Protein AF-A0A0G1YEL4-F1 (afdb_monomer)

Radius of gyration: 22.93 Å; Cα contacts (8 Å, |Δi|>4): 80; chains: 1; bounding box: 68×30×41 Å

Structure (mmCIF, N/CA/C/O backbone):
data_AF-A0A0G1YEL4-F1
#
_entry.id   AF-A0A0G1YEL4-F1
#
loop_
_atom_site.group_PDB
_atom_site.id
_atom_site.type_symbol
_atom_site.label_atom_id
_atom_site.label_alt_id
_atom_site.label_comp_id
_atom_site.label_asym_id
_atom_site.label_entity_id
_atom_site.label_seq_id
_atom_site.pdbx_PDB_ins_code
_atom_site.Cartn_x
_atom_site.Cartn_y
_atom_site.Cartn_z
_atom_site.occupancy
_atom_site.B_iso_or_equiv
_atom_site.auth_seq_id
_atom_site.auth_comp_id
_atom_site.auth_asym_id
_atom_site.auth_atom_id
_atom_site.pdbx_PDB_model_num
ATOM 1 N N . MET A 1 1 ? -16.346 -3.235 -13.199 1.00 43.62 1 MET A N 1
ATOM 2 C CA . MET A 1 1 ? -16.003 -3.075 -11.768 1.00 43.62 1 MET A CA 1
ATOM 3 C C . MET A 1 1 ? -15.133 -1.837 -11.634 1.00 43.62 1 MET A C 1
ATOM 5 O O . MET A 1 1 ? -14.295 -1.657 -12.512 1.00 43.62 1 MET A O 1
ATOM 9 N N . PRO A 1 2 ? -15.361 -0.951 -10.649 1.00 53.97 2 PRO A N 1
ATOM 10 C CA . PRO A 1 2 ? -14.528 0.236 -10.480 1.00 53.97 2 PRO A CA 1
ATOM 11 C C . PRO A 1 2 ? -13.077 -0.200 -10.264 1.00 53.97 2 PRO A C 1
ATOM 13 O O . PRO A 1 2 ? -12.806 -1.102 -9.475 1.00 53.97 2 PRO A O 1
ATOM 16 N N . VAL A 1 3 ? -12.156 0.387 -11.025 1.00 57.91 3 VAL A N 1
ATOM 17 C CA . VAL A 1 3 ? -10.733 0.061 -10.933 1.00 57.91 3 VAL A CA 1
ATOM 18 C C . VAL A 1 3 ? -10.212 0.636 -9.623 1.00 57.91 3 VAL A C 1
ATOM 20 O O . VAL A 1 3 ? -10.129 1.854 -9.466 1.00 57.91 3 VAL A O 1
ATOM 23 N N . THR A 1 4 ? -9.866 -0.231 -8.678 1.00 75.75 4 THR A N 1
ATOM 24 C CA . THR A 1 4 ? -9.195 0.185 -7.451 1.00 75.75 4 THR A CA 1
ATOM 25 C C . THR A 1 4 ? -7.806 0.706 -7.807 1.00 75.75 4 THR A C 1
ATOM 27 O O . THR A 1 4 ? -6.977 -0.005 -8.376 1.00 75.75 4 THR A O 1
ATOM 30 N N . ASN A 1 5 ? -7.556 1.974 -7.491 1.00 84.75 5 ASN A N 1
ATOM 31 C CA . ASN A 1 5 ? -6.249 2.612 -7.618 1.00 84.75 5 ASN A CA 1
ATOM 32 C C . ASN A 1 5 ? -5.669 2.919 -6.229 1.00 84.75 5 ASN A C 1
ATOM 34 O O . ASN A 1 5 ? -6.355 2.798 -5.209 1.00 84.75 5 ASN A O 1
ATOM 38 N N . CYS A 1 6 ? -4.383 3.282 -6.179 1.00 87.06 6 CYS A N 1
ATOM 39 C CA . CYS A 1 6 ? -3.701 3.559 -4.915 1.00 87.06 6 CYS A CA 1
ATOM 40 C C . CYS A 1 6 ? -4.424 4.653 -4.116 1.00 87.06 6 CYS A C 1
ATOM 42 O O . CYS A 1 6 ? -4.633 4.472 -2.922 1.00 87.06 6 CYS A O 1
ATOM 44 N N . ASP A 1 7 ? -4.879 5.726 -4.767 1.00 88.75 7 ASP A N 1
ATOM 45 C CA . ASP A 1 7 ? -5.605 6.829 -4.126 1.00 88.75 7 ASP A CA 1
ATOM 46 C C . ASP A 1 7 ? -6.888 6.372 -3.428 1.00 88.75 7 ASP A C 1
ATOM 48 O O . ASP A 1 7 ? -7.187 6.813 -2.319 1.00 88.75 7 ASP A O 1
ATOM 52 N N . THR A 1 8 ? -7.617 5.430 -4.028 1.00 91.06 8 THR A N 1
ATOM 53 C CA . THR A 1 8 ? -8.826 4.853 -3.427 1.00 91.06 8 THR A CA 1
ATOM 54 C C . THR A 1 8 ? -8.494 4.093 -2.145 1.00 91.06 8 THR A C 1
ATOM 56 O O . THR A 1 8 ? -9.197 4.247 -1.147 1.00 91.06 8 THR A O 1
ATOM 59 N N . ILE A 1 9 ? -7.402 3.321 -2.137 1.00 92.44 9 ILE A N 1
ATOM 60 C CA . ILE A 1 9 ? -6.936 2.606 -0.941 1.00 92.44 9 ILE A CA 1
ATOM 61 C C . ILE A 1 9 ? -6.469 3.585 0.137 1.00 92.44 9 ILE A C 1
ATOM 63 O O . ILE A 1 9 ? -6.845 3.435 1.297 1.00 92.44 9 ILE A O 1
ATOM 67 N N . VAL A 1 10 ? -5.696 4.608 -0.236 1.00 94.19 10 VAL A N 1
ATOM 68 C CA . VAL A 1 10 ? -5.231 5.651 0.690 1.00 94.19 10 VAL A CA 1
ATOM 69 C C . VAL A 1 10 ? -6.417 6.352 1.341 1.00 94.19 10 VAL A C 1
ATOM 71 O O . VAL A 1 10 ? -6.472 6.451 2.566 1.00 94.19 10 VAL A O 1
ATOM 74 N N . ARG A 1 11 ? -7.390 6.796 0.536 1.00 93.62 11 ARG A N 1
ATOM 75 C CA . ARG A 1 11 ? -8.599 7.456 1.032 1.00 93.62 11 ARG A CA 1
ATOM 76 C C . ARG A 1 11 ? -9.376 6.541 1.971 1.00 93.62 11 ARG A C 1
ATOM 78 O O . ARG A 1 11 ? -9.742 6.973 3.055 1.00 93.62 11 ARG A O 1
ATOM 85 N N . ARG A 1 12 ? -9.561 5.271 1.600 1.00 93.75 12 ARG A N 1
ATOM 86 C CA . ARG A 1 12 ? -10.283 4.299 2.428 1.00 93.75 12 ARG A CA 1
ATOM 87 C C . ARG A 1 12 ? -9.605 4.073 3.777 1.00 93.75 12 ARG A C 1
ATOM 89 O O . ARG A 1 12 ? -10.280 4.067 4.797 1.00 93.75 12 ARG A O 1
ATOM 96 N N . LEU A 1 13 ? -8.281 3.920 3.799 1.00 94.62 13 LEU A N 1
ATOM 97 C CA . LEU A 1 13 ? -7.531 3.744 5.046 1.00 94.62 13 LEU A CA 1
ATOM 98 C C . LEU A 1 13 ? -7.622 4.982 5.948 1.00 94.62 13 LEU A C 1
ATOM 100 O O . LEU A 1 13 ? -7.775 4.830 7.157 1.00 94.62 13 LEU A O 1
ATOM 104 N N . LYS A 1 14 ? -7.592 6.187 5.367 1.00 95.06 14 LYS A N 1
ATOM 105 C CA . LYS A 1 14 ? -7.816 7.435 6.110 1.00 95.06 14 LYS A CA 1
ATOM 106 C C . LYS A 1 14 ? -9.240 7.550 6.644 1.00 95.06 14 LYS A C 1
ATOM 108 O O . LYS A 1 14 ? -9.412 7.901 7.798 1.00 95.06 14 LYS A O 1
ATOM 113 N N . GLU A 1 15 ? -10.260 7.200 5.861 1.00 94.88 15 GLU A N 1
ATOM 114 C CA . GLU A 1 15 ? -11.653 7.173 6.339 1.00 94.88 15 GLU A CA 1
ATOM 115 C C . GLU A 1 15 ? -11.811 6.236 7.550 1.00 94.88 15 GLU A C 1
ATOM 117 O O . GLU A 1 15 ? -12.433 6.596 8.547 1.00 94.88 15 GLU A O 1
ATOM 122 N N . LEU A 1 16 ? -11.217 5.041 7.494 1.00 94.50 16 LEU A N 1
ATOM 123 C CA . LEU A 1 16 ? -11.269 4.080 8.599 1.00 94.50 16 LEU A CA 1
ATOM 124 C C . LEU A 1 16 ? -10.565 4.600 9.861 1.00 94.50 16 LEU A C 1
ATOM 126 O O . LEU A 1 16 ? -11.095 4.457 10.959 1.00 94.50 16 LEU A O 1
ATOM 130 N N . HIS A 1 17 ? -9.389 5.205 9.710 1.00 94.69 17 HIS A N 1
ATOM 131 C CA . HIS A 1 17 ? -8.598 5.670 10.846 1.00 94.69 17 HIS A CA 1
ATOM 132 C C . HIS A 1 17 ? -9.099 7.010 11.406 1.00 94.69 17 HIS A C 1
ATOM 134 O O . HIS A 1 17 ? -9.336 7.137 12.602 1.00 94.69 17 HIS A O 1
ATOM 140 N N . ASP A 1 18 ? -9.304 8.005 10.546 1.00 92.19 18 ASP A N 1
ATOM 141 C CA . ASP A 1 18 ? -9.571 9.385 10.957 1.00 92.19 18 ASP A CA 1
ATOM 142 C C . ASP A 1 18 ? -11.064 9.640 11.203 1.00 92.19 18 ASP A C 1
ATOM 144 O O . ASP A 1 18 ? -11.418 10.468 12.036 1.00 92.19 18 ASP A O 1
ATOM 148 N N . THR A 1 19 ? -11.956 8.948 10.481 1.00 92.81 19 THR A N 1
ATOM 149 C CA . THR A 1 19 ? -13.414 9.147 10.613 1.00 92.81 19 THR A CA 1
ATOM 150 C C . THR A 1 19 ? -14.066 8.084 11.487 1.00 92.81 19 THR A C 1
ATOM 152 O O . THR A 1 19 ? -14.892 8.415 12.330 1.00 92.81 19 THR A O 1
ATOM 155 N N . GLN A 1 20 ? -13.707 6.809 11.306 1.00 92.94 20 GLN A N 1
ATOM 156 C CA . GLN A 1 20 ? -14.252 5.716 12.128 1.00 92.94 20 GLN A CA 1
ATOM 157 C C . GLN A 1 20 ? -13.452 5.479 13.417 1.00 92.94 20 GLN A C 1
ATOM 159 O O . GLN A 1 20 ? -13.844 4.625 14.206 1.00 92.94 20 GLN A O 1
ATOM 164 N N . LEU A 1 21 ? -12.367 6.236 13.636 1.00 93.94 21 LEU A N 1
ATOM 165 C CA . LEU A 1 21 ? -11.514 6.182 14.831 1.00 93.94 21 LEU A CA 1
ATOM 166 C C . LEU A 1 21 ? -10.955 4.783 15.133 1.00 93.94 21 LEU A C 1
ATOM 168 O O . LEU A 1 21 ? -10.661 4.462 16.283 1.00 93.94 21 LEU A O 1
ATOM 172 N N . LEU A 1 22 ? -10.794 3.950 14.101 1.00 94.50 22 LEU A N 1
ATOM 173 C CA . LEU A 1 22 ? -10.213 2.621 14.248 1.00 94.50 22 LEU A CA 1
ATOM 174 C C . LEU A 1 22 ? -8.695 2.722 14.338 1.00 94.50 22 LEU A C 1
ATOM 176 O O . LEU A 1 22 ? -8.039 3.363 13.513 1.00 94.50 22 LEU A O 1
ATOM 180 N N . SER A 1 23 ? -8.111 2.010 15.295 1.00 96.06 23 SER A N 1
ATOM 181 C CA . SER A 1 23 ? -6.667 1.842 15.358 1.00 96.06 23 SER A CA 1
ATOM 182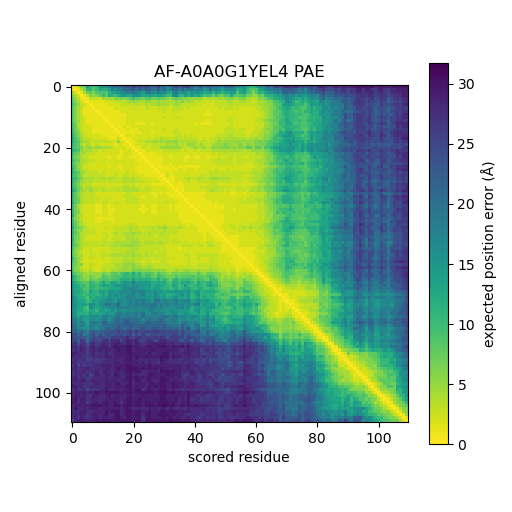 C C . SER A 1 23 ? -6.155 1.032 14.163 1.00 96.06 23 SER A C 1
ATOM 184 O O . SER A 1 23 ? -6.840 0.174 13.604 1.00 96.06 23 SER A O 1
ATOM 186 N N . TRP A 1 24 ? -4.886 1.224 13.797 1.00 95.19 24 TRP A N 1
ATOM 187 C CA . TRP A 1 24 ? -4.250 0.414 12.749 1.00 95.19 24 TRP A CA 1
ATOM 188 C C . TRP A 1 24 ? -4.269 -1.093 13.034 1.00 95.19 24 TRP A C 1
ATOM 190 O O . TRP A 1 24 ? -4.146 -1.881 12.098 1.00 95.19 24 TRP A O 1
ATOM 200 N N . GLN A 1 25 ? -4.390 -1.487 14.306 1.00 95.50 25 GLN A N 1
ATOM 201 C CA . GLN A 1 25 ? -4.54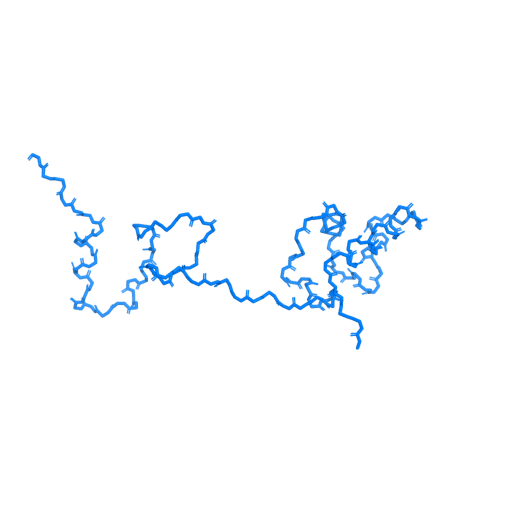3 -2.882 14.704 1.00 95.50 25 GLN A CA 1
ATOM 202 C C . GLN A 1 25 ? -5.934 -3.397 14.316 1.00 95.50 25 GLN A C 1
ATOM 204 O O . GLN A 1 25 ? -6.025 -4.369 13.577 1.00 95.50 25 GLN A O 1
ATOM 209 N N . GLU A 1 26 ? -6.995 -2.685 14.700 1.00 95.56 26 GLU A N 1
ATOM 210 C CA . GLU A 1 26 ? -8.374 -3.050 14.348 1.00 95.56 26 GLU A CA 1
ATOM 211 C C . GLU A 1 26 ? -8.593 -3.086 12.836 1.00 95.56 26 GLU A C 1
ATOM 213 O O . GLU A 1 26 ? -9.279 -3.969 12.331 1.00 95.56 26 GLU A O 1
ATOM 218 N N . ILE A 1 27 ? -7.974 -2.164 12.089 1.00 95.38 27 ILE A N 1
ATOM 219 C CA . ILE A 1 27 ? -8.029 -2.180 10.622 1.00 95.38 27 ILE A CA 1
ATOM 220 C C . ILE A 1 27 ? -7.343 -3.436 10.067 1.00 95.38 27 ILE A C 1
ATOM 222 O O . ILE A 1 27 ? -7.892 -4.060 9.163 1.00 95.38 27 ILE A O 1
ATOM 226 N N . ALA A 1 28 ? -6.178 -3.820 10.599 1.00 95.62 28 ALA A N 1
ATOM 227 C CA . ALA A 1 28 ? -5.438 -5.008 10.161 1.00 95.62 28 ALA A CA 1
ATOM 228 C C . ALA A 1 28 ? -6.163 -6.329 10.466 1.00 95.62 28 ALA A C 1
ATOM 230 O O . ALA A 1 28 ? -5.917 -7.325 9.786 1.00 95.62 28 ALA A O 1
ATOM 231 N N . ASP A 1 29 ? -7.050 -6.331 11.460 1.00 95.12 29 ASP A N 1
ATOM 232 C CA . ASP A 1 29 ? -7.838 -7.501 11.848 1.00 95.12 29 ASP A CA 1
ATOM 233 C C . ASP A 1 29 ? -9.114 -7.679 10.997 1.00 95.12 29 ASP A C 1
ATOM 235 O O . ASP A 1 29 ? -9.734 -8.743 11.039 1.00 95.12 29 ASP A O 1
ATOM 239 N N . ARG A 1 30 ? -9.492 -6.693 10.164 1.00 93.44 30 ARG A N 1
ATOM 240 C CA . ARG A 1 30 ? -10.612 -6.827 9.209 1.00 93.44 30 ARG A CA 1
ATOM 241 C C . ARG A 1 30 ? -10.248 -7.783 8.073 1.00 93.44 30 ARG A C 1
ATOM 243 O O . ARG A 1 30 ? -9.120 -7.759 7.584 1.00 93.44 30 ARG A O 1
ATOM 250 N N . ASP A 1 31 ? -11.226 -8.544 7.578 1.00 90.56 31 ASP A N 1
ATOM 251 C CA . ASP A 1 31 ? -11.026 -9.532 6.504 1.00 90.56 31 ASP A CA 1
ATOM 252 C C . ASP A 1 31 ? -10.328 -8.958 5.260 1.00 90.56 31 ASP A C 1
ATOM 254 O O . ASP A 1 31 ? -9.417 -9.588 4.722 1.00 90.56 31 ASP A O 1
ATOM 258 N N . ASP A 1 32 ? -10.665 -7.727 4.865 1.00 89.69 32 ASP A N 1
ATOM 259 C CA . ASP A 1 32 ? -10.078 -7.060 3.693 1.00 89.69 32 ASP A CA 1
ATOM 260 C C . ASP A 1 32 ? -8.561 -6.806 3.830 1.00 89.69 32 ASP A C 1
ATOM 262 O O . ASP A 1 32 ? -7.826 -6.762 2.838 1.00 89.69 32 ASP A O 1
ATOM 266 N N . TYR A 1 33 ? -8.064 -6.654 5.061 1.00 93.69 33 TYR A N 1
ATOM 267 C CA . TYR A 1 33 ? -6.676 -6.281 5.359 1.00 93.69 33 TYR A CA 1
ATOM 268 C C . TYR A 1 33 ? -5.915 -7.352 6.142 1.00 93.69 33 TYR A C 1
ATOM 270 O O . TYR A 1 33 ? -4.740 -7.159 6.472 1.00 93.69 33 TYR A O 1
ATOM 278 N N . ARG A 1 34 ? -6.555 -8.495 6.403 1.00 93.31 34 ARG A N 1
ATOM 279 C CA . ARG A 1 34 ? -6.001 -9.568 7.220 1.00 93.31 34 ARG A CA 1
ATOM 280 C C . ARG A 1 34 ? -4.642 -10.016 6.688 1.00 93.31 34 ARG A C 1
ATOM 282 O O . ARG A 1 34 ? -4.478 -10.310 5.504 1.00 93.31 34 ARG A O 1
ATOM 289 N N . GLY A 1 35 ? -3.649 -10.049 7.574 1.00 93.00 35 GLY A N 1
ATOM 290 C CA . GLY A 1 35 ? -2.267 -10.412 7.243 1.00 93.00 35 GLY A CA 1
ATOM 291 C C . GLY A 1 35 ? -1.385 -9.251 6.767 1.00 93.00 35 GLY A C 1
ATOM 292 O O . GLY A 1 35 ? -0.164 -9.415 6.707 1.00 93.00 35 GLY A O 1
ATOM 293 N N . ILE A 1 36 ? -1.947 -8.067 6.498 1.00 95.19 36 ILE A N 1
ATOM 294 C CA . ILE A 1 36 ? -1.161 -6.864 6.208 1.00 95.19 36 ILE A CA 1
ATOM 295 C C . ILE A 1 36 ? -0.714 -6.235 7.540 1.00 95.19 36 ILE A C 1
ATOM 297 O O . ILE A 1 36 ? -1.552 -5.895 8.372 1.00 95.19 36 ILE A O 1
ATOM 301 N N . PRO A 1 37 ? 0.597 -6.027 7.772 1.00 95.88 37 PRO A N 1
ATOM 302 C CA . PRO A 1 37 ? 1.067 -5.431 9.017 1.00 95.88 37 PRO A CA 1
ATOM 303 C C . PRO A 1 37 ? 0.508 -4.021 9.235 1.00 95.88 37 PRO A C 1
ATOM 305 O O . PRO A 1 37 ? 0.539 -3.196 8.319 1.00 95.88 37 PRO A O 1
ATOM 308 N N . ARG A 1 38 ? 0.143 -3.695 10.482 1.00 96.38 38 ARG A N 1
ATOM 309 C CA . ARG A 1 38 ? -0.322 -2.354 10.895 1.00 96.38 38 ARG A CA 1
ATOM 310 C C . ARG A 1 38 ? 0.559 -1.208 10.377 1.00 96.38 38 ARG A C 1
ATOM 312 O O . ARG A 1 38 ? 0.065 -0.226 9.834 1.00 96.38 38 ARG A O 1
ATOM 319 N N . GLY A 1 39 ? 1.884 -1.368 10.457 1.00 96.12 39 GLY A N 1
ATOM 320 C CA . GLY A 1 39 ? 2.840 -0.361 9.984 1.00 96.12 39 GLY A CA 1
ATOM 321 C C . GLY A 1 39 ? 2.836 -0.192 8.462 1.00 96.12 39 GLY A C 1
ATOM 322 O O . GLY A 1 39 ? 3.096 0.899 7.960 1.00 96.12 39 GLY A O 1
ATOM 323 N N . THR A 1 40 ? 2.496 -1.250 7.720 1.00 95.69 40 THR A N 1
ATOM 324 C CA . THR A 1 40 ? 2.310 -1.179 6.265 1.00 95.69 40 THR A CA 1
ATOM 325 C C . THR A 1 40 ? 1.040 -0.407 5.916 1.00 95.69 40 THR A C 1
ATOM 327 O O . THR A 1 40 ? 1.106 0.467 5.060 1.00 95.69 40 THR A O 1
ATOM 330 N N . LEU A 1 41 ? -0.082 -0.667 6.598 1.00 96.00 41 LEU A N 1
ATOM 331 C CA . LEU A 1 41 ? -1.337 0.070 6.388 1.00 96.00 41 LEU A CA 1
ATOM 332 C C . LEU A 1 41 ? -1.170 1.567 6.685 1.00 96.00 41 LEU A C 1
ATOM 334 O O . LEU A 1 41 ? -1.511 2.395 5.845 1.00 96.00 41 LEU A O 1
ATOM 338 N N . CYS A 1 42 ? -0.538 1.901 7.813 1.00 96.31 42 CYS A N 1
ATOM 339 C CA . CYS A 1 42 ? -0.199 3.280 8.172 1.00 96.31 42 CYS A CA 1
ATOM 340 C C . CYS A 1 42 ? 0.689 3.951 7.105 1.00 96.31 42 CYS A C 1
ATOM 342 O O . CYS A 1 42 ? 0.390 5.043 6.622 1.00 96.31 42 CYS A O 1
ATOM 344 N N . SER A 1 43 ? 1.742 3.263 6.646 1.00 95.94 43 SER A N 1
ATOM 345 C CA . SER A 1 43 ? 2.629 3.787 5.595 1.00 95.94 43 SER A CA 1
ATOM 346 C C . SER A 1 43 ? 1.882 4.069 4.290 1.00 95.94 43 SER A C 1
ATOM 348 O O . SER A 1 43 ? 2.105 5.108 3.667 1.00 95.94 43 SER A O 1
ATOM 350 N N . ILE A 1 44 ? 0.990 3.161 3.878 1.00 94.81 44 ILE A N 1
ATOM 351 C CA . ILE A 1 44 ? 0.165 3.334 2.678 1.00 94.81 44 ILE A CA 1
ATOM 352 C C . ILE A 1 44 ? -0.756 4.540 2.855 1.00 94.81 44 ILE A C 1
ATOM 354 O O . ILE A 1 44 ? -0.779 5.396 1.979 1.00 94.81 44 ILE A O 1
ATOM 358 N N . ALA A 1 45 ? -1.446 4.668 3.992 1.00 95.25 45 ALA A N 1
ATOM 359 C CA . ALA A 1 45 ? -2.303 5.821 4.277 1.00 95.25 45 ALA A CA 1
ATOM 360 C C . ALA A 1 45 ? -1.544 7.162 4.211 1.00 95.25 45 ALA A C 1
ATOM 362 O O . ALA A 1 45 ? -2.115 8.186 3.842 1.00 95.25 45 ALA A O 1
ATOM 363 N N . HIS A 1 46 ? -0.241 7.158 4.500 1.00 94.00 46 HIS A N 1
ATOM 364 C CA . HIS A 1 46 ? 0.641 8.324 4.391 1.00 94.00 46 HIS A CA 1
ATOM 365 C C . HIS A 1 46 ? 1.250 8.512 2.985 1.00 94.00 46 HIS A C 1
ATOM 367 O O . HIS A 1 46 ? 2.169 9.309 2.804 1.00 94.00 46 HIS A O 1
ATOM 373 N N . GLY A 1 47 ? 0.757 7.792 1.974 1.00 89.81 47 GLY A N 1
ATOM 374 C CA . GLY A 1 47 ? 1.155 7.953 0.574 1.00 89.81 47 GLY A CA 1
ATOM 375 C C . GLY A 1 47 ? 2.404 7.169 0.167 1.00 89.81 47 GLY A C 1
ATOM 376 O O . GLY A 1 47 ? 2.930 7.383 -0.925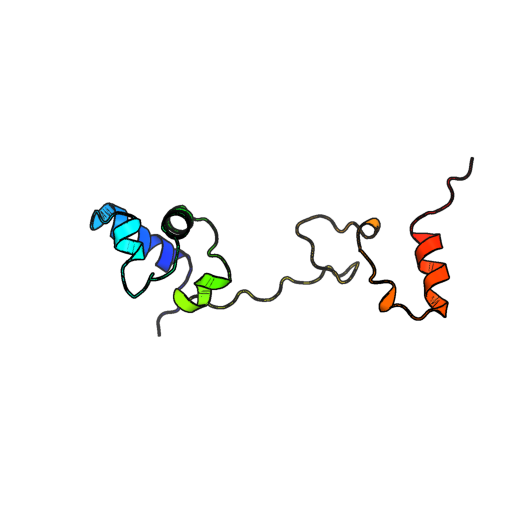 1.00 89.81 47 GLY A O 1
ATOM 377 N N . LYS A 1 48 ? 2.906 6.248 1.004 1.00 92.31 48 LYS A N 1
ATOM 378 C CA . LYS A 1 48 ? 3.973 5.335 0.570 1.00 92.31 48 LYS A CA 1
ATOM 379 C C . LYS A 1 48 ? 3.430 4.330 -0.457 1.00 92.31 48 LYS A C 1
ATOM 381 O O . LYS A 1 48 ? 2.276 3.907 -0.358 1.00 92.31 48 LYS A O 1
ATOM 386 N N . PRO A 1 49 ? 4.256 3.906 -1.430 1.00 89.88 49 PRO A N 1
ATOM 387 C CA . PRO A 1 49 ? 3.834 2.945 -2.441 1.00 89.88 49 PRO A CA 1
ATOM 388 C C . PRO A 1 49 ? 3.438 1.603 -1.817 1.00 89.88 49 PRO A C 1
ATOM 390 O O . PRO A 1 49 ? 4.107 1.095 -0.916 1.00 89.88 49 PRO A O 1
ATOM 393 N N . VAL A 1 50 ? 2.369 1.001 -2.342 1.00 91.62 50 VAL A N 1
ATOM 394 C CA . VAL A 1 50 ? 1.891 -0.312 -1.893 1.00 91.62 50 VAL A CA 1
ATOM 395 C C . VAL A 1 50 ? 2.882 -1.408 -2.311 1.00 91.62 50 VAL A C 1
ATOM 397 O O . VAL A 1 50 ? 3.119 -1.574 -3.515 1.00 91.62 50 VAL A O 1
ATOM 400 N N . PRO A 1 51 ? 3.423 -2.201 -1.364 1.00 90.62 51 PRO A N 1
ATOM 401 C CA . PRO A 1 51 ? 4.323 -3.309 -1.678 1.00 90.62 51 PRO A CA 1
ATOM 402 C C . PRO A 1 51 ? 3.679 -4.338 -2.612 1.00 90.62 51 PRO A C 1
ATOM 404 O O . PRO A 1 51 ? 2.519 -4.702 -2.418 1.00 90.62 51 PRO A O 1
ATOM 407 N N . LYS A 1 52 ? 4.450 -4.880 -3.572 1.00 90.00 52 LYS A N 1
ATOM 408 C CA . LYS A 1 52 ? 3.959 -5.828 -4.596 1.00 90.00 52 LYS A CA 1
ATOM 409 C C . LYS A 1 52 ? 3.128 -6.974 -4.004 1.00 90.00 52 LYS A C 1
ATOM 411 O O . LYS A 1 52 ? 2.055 -7.265 -4.521 1.00 90.00 52 LYS A O 1
ATOM 416 N N . LYS A 1 53 ? 3.582 -7.556 -2.887 1.00 90.44 53 LYS A N 1
ATOM 417 C CA . LYS A 1 53 ? 2.907 -8.678 -2.211 1.00 90.44 53 LYS A CA 1
ATOM 418 C C . LYS A 1 53 ? 1.463 -8.391 -1.783 1.00 90.44 53 LYS A C 1
ATOM 420 O O . LYS A 1 53 ? 0.658 -9.310 -1.758 1.00 90.44 53 LYS A O 1
ATOM 425 N N . TRP A 1 54 ? 1.127 -7.136 -1.482 1.00 92.06 54 TRP A N 1
ATOM 426 C CA . TRP A 1 54 ? -0.197 -6.753 -0.982 1.00 92.06 54 TRP A CA 1
ATOM 427 C C . TRP A 1 54 ? -1.110 -6.175 -2.062 1.00 92.06 54 TRP A C 1
ATOM 429 O O . TRP A 1 54 ? -2.293 -5.972 -1.816 1.00 92.06 54 TRP A O 1
ATOM 439 N N . ARG A 1 55 ? -0.592 -5.926 -3.272 1.00 91.12 55 ARG A N 1
ATOM 440 C CA . ARG A 1 55 ? -1.364 -5.286 -4.348 1.00 91.12 55 ARG A CA 1
ATOM 441 C C . ARG A 1 55 ? -2.578 -6.113 -4.751 1.00 91.12 55 ARG A C 1
ATOM 443 O O . ARG A 1 55 ? -3.676 -5.576 -4.772 1.00 91.12 55 ARG A O 1
ATOM 450 N N . LYS A 1 56 ? -2.392 -7.417 -4.980 1.00 89.25 56 LYS A N 1
ATOM 451 C CA . LYS A 1 56 ? -3.481 -8.325 -5.368 1.00 89.25 56 LYS A CA 1
ATOM 452 C C . LYS A 1 56 ? -4.588 -8.375 -4.311 1.00 89.25 56 LYS A C 1
ATOM 454 O O . LYS A 1 56 ? -5.758 -8.302 -4.664 1.00 89.25 56 LYS A O 1
ATOM 459 N N . GLN A 1 57 ? -4.211 -8.459 -3.034 1.00 90.19 57 GLN A N 1
ATOM 460 C CA . GLN A 1 57 ? -5.159 -8.462 -1.916 1.00 90.19 57 GLN A CA 1
ATOM 461 C C . GLN A 1 57 ? -5.948 -7.149 -1.837 1.00 90.19 57 GLN A C 1
ATOM 463 O O . GLN A 1 57 ? -7.153 -7.167 -1.637 1.00 90.19 57 GLN A O 1
ATOM 468 N N . LEU A 1 58 ? -5.289 -6.015 -2.084 1.00 89.88 58 LEU A N 1
ATOM 469 C CA . LEU A 1 58 ? -5.914 -4.689 -2.104 1.00 89.88 58 LEU A CA 1
ATOM 470 C C . LEU A 1 58 ? -6.644 -4.375 -3.427 1.00 89.88 58 LEU A C 1
ATOM 472 O O . LEU A 1 58 ? -6.987 -3.222 -3.676 1.00 89.88 58 LEU A O 1
ATOM 476 N N . GLY A 1 59 ? -6.845 -5.360 -4.309 1.00 89.44 59 GLY A N 1
ATOM 477 C CA . GLY A 1 59 ? -7.508 -5.169 -5.603 1.00 89.44 59 GLY A CA 1
ATOM 478 C C . GLY A 1 59 ? -6.742 -4.274 -6.586 1.00 89.44 59 GLY A C 1
ATOM 479 O O . GLY A 1 59 ? -7.320 -3.792 -7.557 1.00 89.44 59 GLY A O 1
ATOM 480 N N . LEU A 1 60 ? -5.453 -4.030 -6.343 1.00 88.38 60 LEU A N 1
ATOM 481 C CA . LEU A 1 60 ? -4.594 -3.222 -7.202 1.00 88.38 60 LEU A CA 1
ATOM 482 C C . LEU A 1 60 ? -3.985 -4.084 -8.317 1.00 88.38 60 LEU A C 1
ATOM 484 O O . LEU A 1 60 ? -3.574 -5.221 -8.060 1.00 88.38 60 LEU A O 1
ATOM 488 N N . PRO A 1 61 ? -3.819 -3.532 -9.532 1.00 86.44 61 PRO A N 1
ATOM 489 C CA . PRO A 1 61 ? -3.151 -4.240 -10.617 1.00 86.44 61 PRO A CA 1
ATOM 490 C C . PRO A 1 61 ? -1.688 -4.519 -10.264 1.00 86.44 61 PRO A C 1
ATOM 492 O O . PRO A 1 61 ? -1.041 -3.726 -9.562 1.00 86.44 61 PRO A O 1
ATOM 495 N N . GLU A 1 62 ? -1.145 -5.629 -10.768 1.00 83.69 62 GLU A N 1
ATOM 496 C CA . GLU A 1 62 ? 0.290 -5.892 -10.674 1.00 83.69 62 GLU A CA 1
ATOM 497 C C . GLU A 1 62 ? 1.090 -4.790 -11.375 1.00 83.69 62 GLU A C 1
ATOM 499 O O . GLU A 1 62 ? 0.663 -4.212 -12.373 1.00 83.69 62 GLU A O 1
ATOM 504 N N . LEU A 1 63 ? 2.254 -4.467 -10.811 1.00 80.94 63 LEU A N 1
ATOM 505 C CA . LEU A 1 63 ? 3.163 -3.517 -11.438 1.00 80.94 63 LEU A CA 1
ATOM 506 C C . LEU A 1 63 ? 3.752 -4.159 -12.693 1.00 80.94 63 LEU A C 1
ATOM 508 O O . LEU A 1 63 ? 4.263 -5.280 -12.627 1.00 80.94 63 LEU A O 1
ATOM 512 N N . ALA A 1 64 ? 3.709 -3.426 -13.804 1.00 76.56 64 ALA A N 1
ATOM 513 C CA . ALA A 1 64 ? 4.435 -3.802 -15.005 1.00 76.56 64 ALA A CA 1
ATOM 514 C C . ALA A 1 64 ? 5.941 -3.924 -14.692 1.00 76.56 64 ALA A C 1
ATOM 516 O O . ALA A 1 64 ? 6.449 -3.186 -13.835 1.00 76.56 64 ALA A O 1
ATOM 517 N N . PRO A 1 65 ? 6.662 -4.848 -15.352 1.00 75.69 65 PRO A N 1
ATOM 518 C CA . PRO A 1 65 ? 8.110 -4.914 -15.226 1.00 75.69 65 PRO A CA 1
ATOM 519 C C . PRO A 1 65 ? 8.717 -3.566 -15.620 1.00 75.69 65 PRO A C 1
ATOM 521 O O . PRO A 1 65 ? 8.287 -2.932 -16.584 1.00 75.69 65 PRO A O 1
ATOM 524 N N . ALA A 1 66 ? 9.703 -3.116 -14.845 1.00 77.12 66 ALA A N 1
ATOM 525 C CA . ALA A 1 66 ? 10.401 -1.878 -15.150 1.00 77.12 66 ALA A CA 1
ATOM 526 C C . ALA A 1 66 ? 11.090 -1.994 -16.523 1.00 77.12 66 ALA A C 1
ATOM 528 O O . ALA A 1 66 ? 11.639 -3.058 -16.832 1.00 77.12 66 ALA A O 1
ATOM 529 N N . PRO A 1 67 ? 11.082 -0.927 -17.340 1.00 76.00 67 PRO A N 1
ATOM 530 C CA . PRO A 1 67 ? 11.778 -0.940 -18.616 1.00 76.00 67 PRO A CA 1
ATOM 531 C C . PRO A 1 67 ? 13.278 -1.148 -18.392 1.00 76.00 67 PRO A C 1
ATOM 533 O O . PRO A 1 67 ? 13.879 -0.562 -17.487 1.00 76.00 67 PRO A O 1
ATOM 536 N N . VAL A 1 68 ? 13.886 -1.988 -19.227 1.00 82.06 68 VAL A N 1
ATOM 537 C CA . VAL A 1 68 ? 15.342 -2.146 -19.257 1.00 82.06 68 VAL A CA 1
ATOM 538 C C . VAL A 1 68 ? 15.979 -0.912 -19.883 1.00 82.06 68 VAL A C 1
ATOM 540 O O . VAL A 1 68 ? 15.418 -0.282 -20.780 1.00 82.06 68 VAL A O 1
ATOM 543 N N . CYS A 1 69 ? 17.170 -0.551 -19.421 1.00 79.31 69 CYS A N 1
ATOM 544 C CA . CYS A 1 69 ? 17.930 0.515 -20.045 1.00 79.31 69 CYS A CA 1
ATOM 545 C C . CYS A 1 69 ? 18.359 0.109 -21.455 1.00 79.31 69 CYS A C 1
ATOM 547 O O . CYS A 1 69 ? 18.993 -0.928 -21.642 1.00 79.31 69 CYS A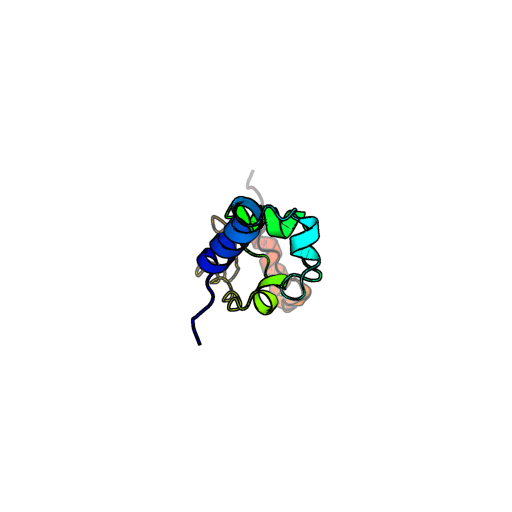 O 1
ATOM 549 N N . VAL A 1 70 ? 18.074 0.966 -22.432 1.00 76.44 70 VAL A N 1
ATOM 550 C CA . VAL A 1 70 ? 18.413 0.729 -23.843 1.00 76.44 70 VAL A CA 1
ATOM 551 C C . VAL A 1 70 ? 19.918 0.599 -24.093 1.00 76.44 70 VAL A C 1
ATOM 553 O O . VAL A 1 70 ? 20.320 -0.084 -25.025 1.00 76.44 70 VAL A O 1
ATOM 556 N N . SER A 1 71 ? 20.758 1.220 -23.260 1.00 73.69 71 SER A N 1
ATOM 557 C CA . SER A 1 71 ? 22.214 1.209 -23.439 1.00 73.69 71 SER A CA 1
ATOM 558 C C . SER A 1 71 ? 22.877 -0.093 -22.999 1.00 73.69 71 SER A C 1
ATOM 560 O O . SER A 1 71 ? 23.928 -0.438 -23.523 1.00 73.69 71 SER A O 1
ATOM 562 N N . CYS A 1 72 ? 22.315 -0.793 -22.012 1.00 75.25 72 CYS A N 1
ATOM 563 C CA . CYS A 1 72 ? 23.001 -1.917 -21.367 1.00 75.25 72 CYS A CA 1
ATOM 564 C C . CYS A 1 72 ? 22.104 -3.135 -21.083 1.00 75.25 72 CYS A C 1
ATOM 566 O O . CYS A 1 72 ? 22.584 -4.152 -20.591 1.00 75.25 72 CYS A O 1
ATOM 568 N N . GLY A 1 73 ? 20.798 -3.047 -21.346 1.00 75.88 73 GLY A N 1
ATOM 569 C CA . GLY A 1 73 ? 19.852 -4.152 -21.191 1.00 75.88 73 GLY A CA 1
ATOM 570 C C . GLY A 1 73 ? 19.471 -4.512 -19.749 1.00 75.88 73 GLY A C 1
ATOM 571 O O . GLY A 1 73 ? 18.818 -5.529 -19.545 1.00 75.88 73 GLY A O 1
ATOM 572 N N . SER A 1 74 ? 19.847 -3.718 -18.737 1.00 78.75 74 SER A N 1
ATOM 573 C CA . SER A 1 74 ? 19.516 -3.971 -17.320 1.00 78.75 74 SER A CA 1
ATOM 574 C C . SER A 1 74 ? 18.576 -2.922 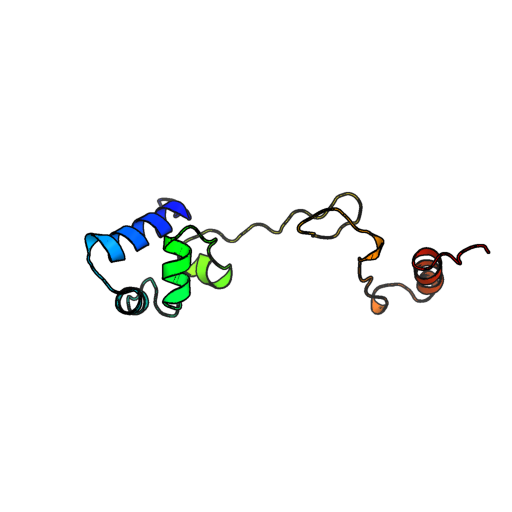-16.718 1.00 78.75 74 SER A C 1
ATOM 576 O O . SER A 1 74 ? 18.487 -1.795 -17.203 1.00 78.75 74 SER A O 1
ATOM 578 N N . VAL A 1 75 ? 17.858 -3.294 -15.651 1.00 79.62 75 VAL A N 1
ATOM 579 C CA . VAL A 1 75 ? 17.003 -2.376 -14.875 1.00 79.62 75 VAL A CA 1
ATOM 580 C C . VAL A 1 75 ? 17.845 -1.670 -13.811 1.00 79.62 75 VAL A C 1
ATOM 582 O O . VAL A 1 75 ? 18.508 -2.325 -13.008 1.00 79.62 75 VAL A O 1
ATOM 585 N N . HIS A 1 76 ? 17.784 -0.338 -13.759 1.00 77.19 76 HIS A N 1
ATOM 586 C CA . HIS A 1 76 ? 18.431 0.462 -12.713 1.00 77.19 76 HIS A CA 1
ATOM 587 C C . HIS A 1 76 ? 17.539 1.623 -12.278 1.00 77.19 76 HIS A C 1
ATOM 589 O O . HIS A 1 76 ? 16.808 2.190 -13.083 1.00 77.19 76 HIS A O 1
ATOM 595 N N . ALA A 1 77 ? 17.649 2.007 -11.005 1.00 73.62 77 ALA A N 1
ATOM 596 C CA . ALA A 1 77 ? 16.912 3.132 -10.428 1.00 73.62 77 ALA A CA 1
ATOM 597 C C . ALA A 1 77 ? 17.547 4.513 -10.712 1.00 73.62 77 ALA A C 1
ATOM 599 O O . ALA A 1 77 ? 17.004 5.528 -10.291 1.00 73.62 77 ALA A O 1
ATOM 600 N N . GLY A 1 78 ? 18.701 4.564 -11.387 1.00 73.44 78 GLY A N 1
ATOM 601 C CA . GLY A 1 78 ? 19.460 5.792 -11.645 1.00 73.44 78 GLY A CA 1
ATOM 602 C C . GLY A 1 78 ? 20.307 5.692 -12.914 1.00 73.44 78 GLY A C 1
ATOM 603 O O . GLY A 1 78 ? 20.014 4.875 -13.789 1.00 73.44 78 GLY A O 1
ATOM 604 N N . ASN A 1 79 ? 21.361 6.512 -13.017 1.00 76.44 79 ASN A N 1
ATOM 605 C CA . ASN A 1 79 ? 22.223 6.536 -14.201 1.00 76.44 79 ASN A CA 1
ATOM 606 C C . ASN A 1 79 ? 22.766 5.146 -14.539 1.00 76.44 79 ASN A C 1
ATOM 608 O O . ASN A 1 79 ? 23.224 4.402 -13.668 1.00 76.44 79 ASN A O 1
ATOM 612 N N . CYS A 1 80 ? 22.754 4.834 -15.834 1.00 71.06 80 CYS A N 1
ATOM 613 C CA . CYS A 1 80 ? 23.387 3.639 -16.360 1.00 71.06 80 CYS A CA 1
ATOM 614 C C . CYS A 1 80 ? 24.877 3.671 -16.001 1.00 71.06 80 CYS A C 1
ATOM 616 O O . CYS A 1 80 ? 25.609 4.553 -16.449 1.00 71.06 80 CYS A O 1
ATOM 618 N N . ASN A 1 81 ? 25.319 2.708 -15.190 1.00 69.50 81 ASN A N 1
ATOM 619 C CA . ASN A 1 81 ? 26.730 2.470 -14.914 1.00 69.50 81 ASN A CA 1
ATOM 620 C C . ASN A 1 81 ? 27.100 1.071 -15.432 1.00 69.50 81 ASN A C 1
ATOM 622 O O . ASN A 1 81 ? 27.000 0.100 -14.676 1.00 69.50 81 ASN A O 1
ATOM 626 N N . PRO A 1 82 ? 27.513 0.958 -16.709 1.00 62.72 82 PRO A N 1
ATOM 627 C CA . PRO A 1 82 ? 27.844 -0.323 -17.333 1.00 62.72 82 PRO A CA 1
ATOM 628 C C . PRO A 1 82 ? 28.920 -1.107 -16.569 1.00 62.72 82 PRO A C 1
ATOM 630 O O . PRO A 1 82 ? 28.889 -2.331 -16.541 1.00 62.72 82 PRO A O 1
ATOM 633 N N . ALA A 1 83 ? 29.826 -0.419 -15.864 1.00 58.34 83 ALA A N 1
ATOM 634 C CA . ALA A 1 83 ? 30.897 -1.050 -15.091 1.00 58.34 83 ALA A CA 1
ATOM 635 C C . ALA A 1 83 ? 30.411 -1.787 -13.825 1.00 58.34 83 ALA A C 1
ATOM 637 O O . ALA A 1 83 ? 31.175 -2.535 -13.221 1.00 58.34 83 ALA A O 1
ATOM 638 N N . ARG A 1 84 ? 29.157 -1.578 -13.395 1.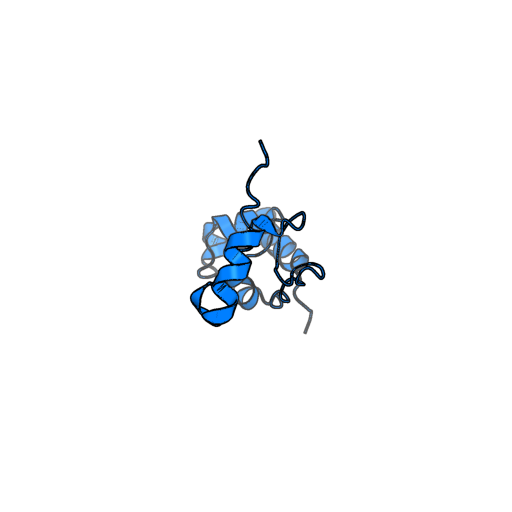00 55.47 84 ARG A N 1
ATOM 639 C CA . ARG A 1 84 ? 28.537 -2.292 -12.262 1.00 55.47 84 ARG A CA 1
ATOM 640 C C . ARG A 1 84 ? 27.594 -3.414 -12.687 1.00 55.47 84 ARG A C 1
ATOM 642 O O . ARG A 1 84 ? 26.975 -4.030 -11.819 1.00 55.47 84 ARG A O 1
ATOM 649 N N . GLN A 1 85 ? 27.472 -3.695 -13.983 1.00 57.12 85 GLN A N 1
ATOM 650 C CA . GLN A 1 85 ? 26.732 -4.868 -14.425 1.00 57.12 85 GLN A CA 1
ATOM 651 C C . GLN A 1 85 ? 27.510 -6.120 -14.024 1.00 57.12 85 GLN A C 1
ATOM 653 O O . GLN A 1 85 ? 28.543 -6.443 -14.605 1.00 57.12 85 GLN A O 1
ATOM 658 N N . MET A 1 86 ? 27.017 -6.819 -13.001 1.00 52.56 86 MET A N 1
ATOM 659 C CA . MET A 1 86 ? 27.443 -8.182 -12.712 1.00 52.56 86 MET A CA 1
ATOM 660 C C . MET A 1 86 ? 27.017 -9.053 -13.892 1.00 52.56 86 MET A C 1
ATOM 662 O O . MET A 1 86 ? 25.856 -9.437 -14.006 1.00 52.56 86 MET A O 1
ATOM 666 N N . VAL A 1 87 ? 27.950 -9.321 -14.800 1.00 56.91 87 VAL A N 1
ATOM 667 C CA . VAL A 1 87 ? 27.773 -10.361 -15.810 1.00 56.91 87 VAL A CA 1
ATOM 668 C C . VAL A 1 87 ? 27.852 -11.695 -15.084 1.00 56.91 87 VAL A C 1
ATOM 670 O O . VAL A 1 87 ? 28.864 -11.993 -14.447 1.00 56.91 87 VAL A O 1
ATOM 673 N N . ASP A 1 88 ? 26.789 -12.493 -15.165 1.00 59.31 88 ASP A N 1
ATOM 674 C CA . ASP A 1 88 ? 26.859 -13.887 -14.751 1.00 59.31 88 ASP A CA 1
ATOM 675 C C . ASP A 1 88 ? 27.841 -14.606 -15.681 1.00 59.31 88 ASP A C 1
ATOM 677 O O . ASP A 1 88 ? 27.528 -14.958 -16.819 1.00 59.31 88 ASP A O 1
ATOM 681 N N . ILE A 1 89 ? 29.069 -14.788 -15.196 1.00 59.41 89 ILE A N 1
ATOM 682 C CA . ILE A 1 89 ? 30.154 -15.397 -15.964 1.00 59.41 89 ILE A CA 1
ATOM 683 C C . ILE A 1 89 ? 29.799 -16.828 -16.386 1.00 59.41 89 ILE A C 1
ATOM 685 O O . ILE A 1 89 ? 30.341 -17.319 -17.378 1.00 59.41 89 ILE A O 1
ATOM 689 N N . SER A 1 90 ? 28.889 -17.494 -15.663 1.00 64.50 90 SER A N 1
ATOM 690 C CA . SER A 1 90 ? 28.445 -18.846 -15.992 1.00 64.50 90 SER A CA 1
ATOM 691 C C . SER A 1 90 ? 27.597 -18.881 -17.267 1.00 64.50 90 SER A C 1
ATOM 693 O O . SER A 1 90 ? 27.708 -19.844 -18.026 1.00 64.50 90 SER A O 1
ATOM 695 N N . ALA A 1 91 ? 26.873 -17.798 -17.569 1.00 62.09 91 ALA A N 1
ATOM 696 C CA . ALA A 1 91 ? 26.068 -17.633 -18.780 1.00 62.09 91 ALA A CA 1
ATOM 697 C C . ALA A 1 91 ? 26.891 -17.233 -20.022 1.00 62.09 91 ALA A C 1
ATOM 699 O O . ALA A 1 91 ? 26.380 -17.250 -21.140 1.00 62.09 91 ALA A O 1
ATOM 700 N N . VAL A 1 92 ? 28.171 -16.885 -19.849 1.00 61.84 92 VAL A N 1
ATOM 701 C CA . VAL A 1 92 ? 29.067 -16.514 -20.951 1.00 61.84 92 VAL A CA 1
ATOM 702 C C . VAL A 1 92 ? 29.806 -17.762 -21.452 1.00 61.84 92 VAL A C 1
ATOM 704 O O . VAL A 1 92 ? 30.438 -18.449 -20.635 1.00 61.84 92 VAL A O 1
ATOM 707 N N . PRO A 1 93 ? 29.801 -18.059 -22.767 1.00 69.19 93 PRO A N 1
ATOM 708 C CA . PRO A 1 93 ? 30.612 -19.127 -23.345 1.00 69.19 93 PRO A CA 1
ATOM 709 C C . PRO A 1 93 ? 32.086 -18.971 -22.958 1.00 69.19 93 PRO A C 1
ATOM 711 O O . PRO A 1 93 ? 32.625 -17.864 -22.998 1.00 69.19 93 PRO A O 1
ATOM 714 N N . VAL A 1 94 ? 32.750 -20.070 -22.581 1.00 70.62 94 VAL A N 1
ATOM 715 C CA . VAL A 1 94 ? 34.121 -20.065 -22.020 1.00 70.62 94 VAL A CA 1
ATOM 716 C C . VAL A 1 94 ? 35.105 -19.273 -22.891 1.00 70.62 94 VAL A C 1
ATOM 718 O O . VAL A 1 94 ? 35.973 -18.567 -22.378 1.00 70.62 94 VAL A O 1
ATOM 721 N N . GLU A 1 95 ? 34.911 -19.328 -24.204 1.00 70.00 95 GLU A N 1
ATOM 722 C CA . GLU A 1 95 ? 35.720 -18.673 -25.234 1.00 70.00 95 GLU A CA 1
ATOM 723 C C . GLU A 1 95 ? 35.659 -17.137 -25.159 1.00 70.00 95 GLU A C 1
ATOM 725 O O . GLU A 1 95 ? 36.653 -16.455 -25.406 1.00 70.00 95 GLU A O 1
ATOM 730 N N . GLN A 1 96 ? 34.515 -16.585 -24.739 1.00 59.91 96 GLN A N 1
ATOM 731 C CA . GLN A 1 96 ? 34.260 -15.143 -24.664 1.00 59.91 96 GLN A CA 1
ATOM 732 C C . GLN A 1 96 ? 34.580 -14.540 -23.285 1.00 59.91 96 GLN A C 1
ATOM 734 O O . GLN A 1 96 ? 34.744 -13.325 -23.158 1.00 59.91 96 GLN A O 1
ATOM 739 N N . ARG A 1 97 ? 34.767 -15.371 -22.248 1.00 66.50 97 ARG A N 1
ATOM 740 C CA . ARG A 1 97 ? 35.069 -14.911 -20.874 1.00 66.50 97 ARG A CA 1
ATOM 741 C C . ARG A 1 97 ? 36.375 -14.114 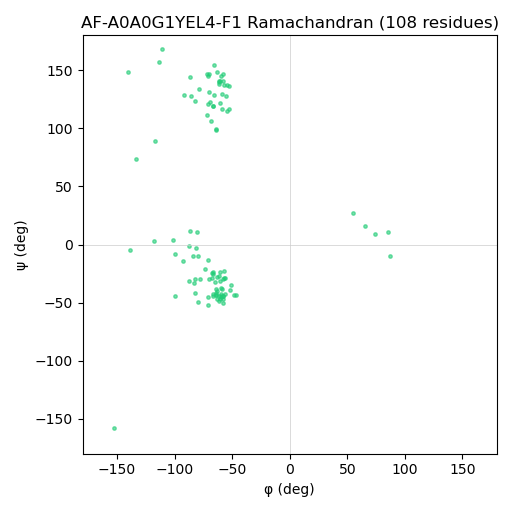-20.770 1.00 66.50 97 ARG A C 1
ATOM 743 O O . ARG A 1 97 ? 36.474 -13.204 -19.949 1.00 66.50 97 ARG A O 1
ATOM 750 N N . LYS A 1 98 ? 37.373 -14.419 -21.612 1.00 57.59 98 LYS A N 1
ATOM 751 C CA . LYS A 1 98 ? 38.683 -13.732 -21.626 1.00 57.59 98 LYS A CA 1
ATOM 752 C C . LYS A 1 98 ? 38.597 -12.263 -22.062 1.00 57.59 98 LYS A C 1
ATOM 754 O O . LYS A 1 98 ? 39.468 -11.484 -21.684 1.00 57.59 98 LYS A O 1
ATOM 759 N N . PHE A 1 99 ? 37.576 -11.888 -22.833 1.00 55.84 99 PHE A N 1
ATOM 760 C CA . PHE A 1 99 ? 37.395 -10.518 -23.321 1.00 55.84 99 PHE A CA 1
ATOM 761 C C . PHE A 1 99 ? 36.726 -9.626 -22.269 1.00 55.84 99 PHE A C 1
ATOM 763 O O . PHE A 1 99 ? 37.215 -8.534 -21.999 1.00 55.84 99 PHE A O 1
ATOM 770 N N . ILE A 1 100 ? 35.715 -10.147 -21.566 1.00 56.44 100 ILE A N 1
ATOM 771 C CA . ILE A 1 100 ? 34.991 -9.416 -20.510 1.00 56.44 100 ILE A CA 1
ATOM 772 C C . ILE A 1 100 ? 35.933 -8.945 -19.391 1.00 56.44 100 ILE A C 1
ATOM 774 O O . ILE A 1 100 ? 35.881 -7.791 -18.971 1.00 56.44 100 ILE A O 1
ATOM 778 N N . LEU A 1 101 ? 36.848 -9.808 -18.936 1.00 52.59 101 LEU A N 1
ATOM 779 C CA . LEU A 1 101 ? 37.802 -9.453 -17.875 1.00 52.59 101 LEU A CA 1
ATOM 780 C C . LEU A 1 101 ? 38.832 -8.397 -18.313 1.00 52.59 101 LEU A C 1
ATOM 782 O O . LEU A 1 101 ? 39.380 -7.692 -17.466 1.00 52.59 101 LEU A O 1
ATOM 786 N N . ARG A 1 102 ? 39.100 -8.281 -19.620 1.00 51.66 102 ARG A N 1
ATOM 787 C CA . ARG A 1 102 ? 40.092 -7.354 -20.179 1.00 51.66 102 ARG A CA 1
ATOM 788 C C . ARG A 1 102 ? 39.526 -5.941 -20.360 1.00 51.66 102 ARG A C 1
ATOM 790 O O . ARG A 1 102 ? 40.267 -4.985 -20.152 1.00 51.66 102 ARG A O 1
ATOM 797 N N . ASP A 1 103 ? 38.235 -5.825 -20.674 1.00 51.81 103 ASP A N 1
ATOM 798 C CA . ASP A 1 103 ? 37.517 -4.545 -20.785 1.00 51.81 103 ASP A CA 1
ATOM 799 C C . ASP A 1 103 ? 37.050 -3.989 -19.430 1.00 51.81 103 ASP A C 1
ATOM 801 O O . ASP A 1 103 ? 37.003 -2.774 -19.250 1.00 51.81 103 ASP A O 1
ATOM 805 N N . MET A 1 104 ? 36.760 -4.845 -18.439 1.00 49.38 104 MET A N 1
ATOM 806 C CA . MET A 1 104 ? 36.373 -4.381 -17.095 1.00 49.38 104 MET A CA 1
ATOM 807 C C . MET A 1 104 ? 37.537 -3.818 -16.262 1.00 49.38 104 MET A C 1
ATOM 809 O O . MET A 1 104 ? 37.307 -3.042 -15.336 1.00 49.38 104 MET A O 1
ATOM 813 N N . TYR A 1 105 ? 38.784 -4.163 -16.596 1.00 51.34 105 TYR A N 1
ATOM 814 C CA . TYR A 1 105 ? 39.987 -3.646 -15.935 1.00 51.34 105 TYR A CA 1
ATOM 815 C C . TYR A 1 105 ? 41.033 -3.218 -16.973 1.00 51.34 105 TYR A C 1
ATOM 817 O O . TYR A 1 105 ? 42.048 -3.905 -17.148 1.00 51.34 105 TYR A O 1
ATOM 825 N N . PRO A 1 106 ? 40.840 -2.082 -17.671 1.00 50.78 106 PRO A N 1
ATOM 826 C CA . PRO A 1 106 ? 41.874 -1.568 -18.554 1.00 50.78 106 PRO A CA 1
ATOM 827 C C . PRO A 1 106 ? 43.126 -1.278 -17.716 1.00 50.78 106 PRO A C 1
ATOM 829 O O . PRO A 1 106 ? 43.079 -0.519 -16.744 1.00 50.78 106 PRO A O 1
ATOM 832 N N . LYS A 1 107 ? 44.256 -1.912 -18.062 1.00 49.38 107 LYS A N 1
ATOM 833 C CA . LYS A 1 107 ? 45.550 -1.636 -17.420 1.00 49.38 107 LYS A CA 1
ATOM 834 C C . LYS A 1 107 ? 45.802 -0.129 -17.491 1.00 49.38 107 LYS A C 1
ATOM 836 O O . LYS A 1 107 ? 45.938 0.410 -18.590 1.00 49.38 107 LYS A O 1
ATOM 841 N N . LYS A 1 108 ? 45.885 0.541 -16.334 1.00 50.06 108 LYS A N 1
ATOM 842 C CA . LYS A 1 108 ? 46.392 1.916 -16.259 1.00 50.06 108 LYS A CA 1
ATOM 843 C C . LYS A 1 108 ? 47.772 1.926 -16.917 1.00 50.06 108 LYS A C 1
ATOM 845 O O . LYS A 1 108 ? 48.677 1.243 -16.440 1.00 50.06 108 LYS A O 1
ATOM 850 N N . LYS A 1 109 ? 47.905 2.638 -18.037 1.00 47.59 109 LYS A N 1
ATOM 851 C CA . LYS A 1 109 ? 49.214 2.961 -18.607 1.00 47.59 109 LYS A CA 1
ATOM 852 C C . LYS A 1 109 ? 49.900 3.907 -17.618 1.00 47.59 109 LYS A C 1
ATOM 854 O O . LYS A 1 109 ? 49.306 4.927 -17.269 1.00 47.59 109 LYS A O 1
ATOM 859 N N . GLY A 1 110 ? 51.049 3.474 -17.101 1.00 44.03 110 GLY A N 1
ATOM 860 C CA . GLY A 1 110 ? 51.975 4.312 -16.338 1.00 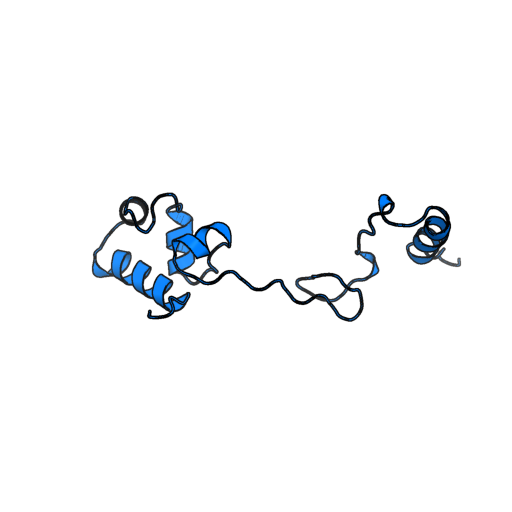44.03 110 GLY A CA 1
ATOM 861 C C . GLY A 1 110 ? 52.758 5.246 -17.242 1.00 44.03 110 GLY A C 1
ATOM 862 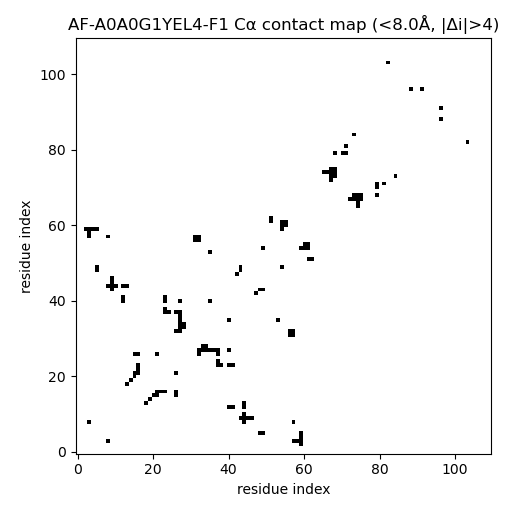O O . GLY A 1 110 ? 52.722 5.027 -18.477 1.00 44.03 110 GLY A O 1
#

Solvent-accessible surface area (backbone atoms only — not comparable to full-atom values): 7060 Å² total; per-residue (Å²): 128,87,82,49,47,71,67,57,53,25,51,50,50,41,46,43,36,75,71,65,66,41,52,53,62,62,53,23,69,34,82,84,36,54,89,49,52,40,71,55,55,53,39,30,46,72,70,44,84,79,56,76,90,51,25,66,71,67,56,28,74,80,79,74,81,78,74,54,38,89,91,76,68,46,73,71,100,62,83,89,57,76,91,70,61,81,70,64,67,86,82,43,59,79,85,57,50,68,56,58,62,49,70,76,53,66,78,78,81,128

Foldseek 3Di:
DPQDDLVNLLVVLCCCCVVVVDQLVNVCPDPLNPPPDSVLSVCSNVPHDRDQVCQVSNNHDHDDPDDADPVARHDDPDDDDNLPPPDPLVPDDPVCSVVVVCVSDPPPDD

Mean predicted aligned error: 13.2 Å

Nearest PDB structures (foldseek):
  4go1-assembly1_B-2  TM=6.168E-01  e=1.624E+00  Escherichia coli K-12
  2rn7-assembly1_A  TM=3.478E-01  e=5.027E+00  Shigella flexneri

Secondary structure (DSSP, 8-state):
-----HHHHHHHHHIIIIIS---HHHHHHSGGGTTS-HHHHHHHHTTPPPPHHHHTTTTPPPPPPPPPPTTTS---SSS--GGG----GGGS-TTTHHHHHHHHS-----

Sequence (110 aa):
MPVTNCDTIVRRLKELHDTQLLSWQEIADRDDYRGIPRGTLCSIAHGKPVPKKWRKQLGLPELAPAPVCVSCGSVHAGNCNPARQMVDISAVPVEQRKFILRDMYPKKKG

pLDDT: mean 79.18, std 16.32, range [43.62, 96.38]

Organism: NCBI:txid1618448